Protein AF-E1Z6G2-F1 (afdb_monomer)

Solvent-accessible surface area (backbone atoms only — not comparable to full-atom values): 9910 Å² total; per-residue (Å²): 124,76,61,78,62,66,96,45,37,68,57,39,23,35,75,68,62,43,40,70,58,59,49,48,51,49,52,51,45,52,36,55,58,70,68,50,60,68,86,76,50,43,67,71,39,44,54,48,34,30,70,37,58,65,44,46,66,67,52,47,50,51,49,50,52,54,56,52,73,74,43,100,56,99,63,73,51,71,65,63,49,55,70,70,43,74,91,46,50,54,92,69,90,76,59,53,78,29,26,32,31,40,34,69,73,51,72,73,59,57,74,69,47,51,76,66,40,46,51,44,43,59,53,14,58,41,87,89,29,31,43,40,67,81,46,61,64,66,46,52,53,55,34,38,45,71,63,48,33,49,78,42,78,82,83,56,96,86,64,83,88,82,79,78,80,88,128

InterPro domains:
  IPR028091 FAM91, N-terminal domain [PF14647] (2-167)
  IPR039199 FAM91 [PTHR28441] (2-167)

pLDDT: mean 91.16, std 9.81, range [50.03, 98.62]

Radius of gyration: 17.7 Å; Cα contacts (8 Å, |Δi|>4): 189; chains: 1; bounding box: 50×26×57 Å

Nearest PDB structures (foldseek):
  8jj9-assembly1_A  TM=9.058E-01  e=1.787E-13  Homo sapiens
  8jj9-assembly1_B  TM=9.184E-01  e=3.095E-13  Homo sapiens
  3t1y-assembly1_M  TM=4.697E-01  e=2.940E+00  Thermus thermophilus HB8

Structure (mmCIF, N/CA/C/O backbone):
data_AF-E1Z6G2-F1
#
_entry.id   AF-E1Z6G2-F1
#
loop_
_atom_site.group_PDB
_atom_site.id
_atom_site.type_symbol
_atom_site.label_atom_id
_atom_site.label_alt_id
_atom_site.label_comp_id
_atom_site.label_asym_id
_atom_site.label_entity_id
_atom_site.label_seq_id
_atom_site.pdbx_PDB_ins_code
_atom_site.Cartn_x
_atom_site.Cartn_y
_atom_site.Cartn_z
_atom_site.occupancy
_atom_site.B_iso_or_equiv
_atom_site.auth_seq_id
_atom_site.auth_comp_id
_atom_site.auth_asym_id
_atom_site.auth_atom_id
_atom_site.pdbx_PDB_model_num
ATOM 1 N N . PRO A 1 1 ? -12.110 12.626 7.091 1.00 59.06 1 PRO A N 1
ATOM 2 C CA . PRO A 1 1 ? -10.987 11.839 6.516 1.00 59.06 1 PRO A CA 1
ATOM 3 C C . PRO A 1 1 ? -11.221 11.558 5.026 1.00 59.06 1 PRO A C 1
ATOM 5 O O . PRO A 1 1 ? -12.252 10.997 4.682 1.00 59.06 1 PRO A O 1
ATOM 8 N N . GLN A 1 2 ? -10.326 12.016 4.149 1.00 82.62 2 GLN A N 1
ATOM 9 C CA . GLN A 1 2 ? -10.488 11.876 2.696 1.00 82.62 2 GLN A CA 1
ATOM 10 C C . GLN A 1 2 ? -9.951 10.522 2.199 1.00 82.62 2 GLN A C 1
ATOM 12 O O . GLN A 1 2 ? -9.289 9.792 2.939 1.00 82.62 2 GLN A O 1
ATOM 17 N N . LEU A 1 3 ? -10.297 10.163 0.964 1.00 91.12 3 LEU A N 1
ATOM 18 C CA . LEU A 1 3 ? -9.724 9.023 0.249 1.00 91.12 3 LEU A CA 1
ATOM 19 C C . LEU A 1 3 ? -8.212 9.234 0.060 1.00 91.12 3 LEU A C 1
ATOM 21 O O . LEU A 1 3 ? -7.765 10.377 -0.064 1.00 91.12 3 LEU A O 1
ATOM 25 N N . PHE A 1 4 ? -7.427 8.154 -0.006 1.00 93.38 4 PHE A N 1
ATOM 26 C CA . PHE A 1 4 ? -6.022 8.262 -0.396 1.00 93.38 4 PHE A CA 1
ATOM 27 C C . PHE A 1 4 ? -5.912 8.968 -1.765 1.00 93.38 4 PHE A C 1
ATOM 29 O O . PHE A 1 4 ? -6.621 8.597 -2.705 1.00 93.38 4 PHE A O 1
ATOM 36 N N . PRO A 1 5 ? -5.048 9.987 -1.913 1.00 92.75 5 PRO A N 1
ATOM 37 C CA . PRO A 1 5 ? -4.940 10.756 -3.149 1.00 92.75 5 PRO A CA 1
ATOM 38 C C . PRO A 1 5 ? -4.147 9.975 -4.210 1.00 92.75 5 PRO A C 1
ATOM 40 O O . PRO A 1 5 ? -2.992 10.285 -4.486 1.00 92.75 5 PRO A O 1
ATOM 43 N N . TYR A 1 6 ? -4.770 8.961 -4.819 1.00 90.69 6 TYR A N 1
ATOM 44 C CA . TYR A 1 6 ? -4.126 8.060 -5.788 1.00 90.69 6 TYR A CA 1
ATOM 45 C C . TYR A 1 6 ? -3.463 8.790 -6.963 1.00 90.69 6 TYR A C 1
ATOM 47 O O . TYR A 1 6 ? -2.361 8.430 -7.357 1.00 90.69 6 TYR A O 1
ATOM 55 N N . HIS A 1 7 ? -4.072 9.871 -7.454 1.00 87.94 7 HIS A N 1
ATOM 56 C CA . HIS A 1 7 ? -3.513 10.714 -8.519 1.00 87.94 7 HIS A CA 1
ATOM 57 C C . HIS A 1 7 ? -2.208 11.436 -8.125 1.00 87.94 7 HIS A C 1
ATOM 59 O O . HIS A 1 7 ? -1.460 11.872 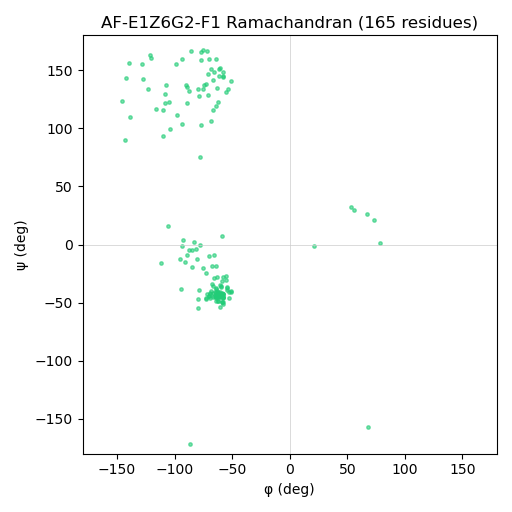-8.992 1.00 87.94 7 HIS A O 1
ATOM 65 N N . LEU A 1 8 ? -1.921 11.558 -6.825 1.00 91.38 8 LEU A N 1
ATOM 66 C CA . LEU A 1 8 ? -0.663 12.084 -6.282 1.00 91.38 8 LEU A CA 1
ATOM 67 C C . LEU A 1 8 ? 0.214 10.964 -5.710 1.00 91.38 8 LEU A C 1
ATOM 69 O O . LEU A 1 8 ? 1.132 11.243 -4.936 1.00 91.38 8 LEU A O 1
ATOM 73 N N . GLY A 1 9 ? -0.071 9.702 -6.053 1.00 90.00 9 GLY A N 1
ATOM 74 C CA . GLY A 1 9 ? 0.577 8.524 -5.485 1.00 90.00 9 GLY A CA 1
ATOM 75 C C . GLY A 1 9 ? 2.098 8.593 -5.564 1.00 90.00 9 GLY A C 1
ATOM 76 O O . GLY A 1 9 ? 2.764 8.317 -4.572 1.00 90.00 9 GLY A O 1
ATOM 77 N N . GLU A 1 10 ? 2.658 9.066 -6.679 1.00 88.19 10 GLU A N 1
ATOM 78 C CA . GLU A 1 10 ? 4.106 9.241 -6.810 1.00 88.19 10 GLU A CA 1
ATOM 79 C C . GLU A 1 10 ? 4.678 10.198 -5.751 1.00 88.19 10 GLU A C 1
ATOM 81 O O . GLU A 1 10 ? 5.626 9.850 -5.045 1.00 88.19 10 GLU A O 1
ATOM 86 N N . PHE A 1 11 ? 4.078 11.378 -5.583 1.00 90.94 11 PHE A N 1
ATOM 87 C CA . PHE A 1 11 ? 4.508 12.354 -4.581 1.00 90.94 11 PHE A CA 1
ATOM 88 C C . PHE A 1 11 ? 4.326 11.806 -3.156 1.00 90.94 11 PHE A C 1
ATOM 90 O O . PHE A 1 11 ? 5.249 11.829 -2.341 1.00 90.94 11 PHE A O 1
ATOM 97 N N . VAL A 1 12 ? 3.152 11.253 -2.857 1.00 93.56 12 VAL A N 1
ATOM 98 C CA . VAL A 1 12 ? 2.765 10.802 -1.513 1.00 93.56 12 VAL A CA 1
ATOM 99 C C . VAL A 1 12 ? 3.572 9.577 -1.075 1.00 93.56 12 VAL A C 1
ATOM 101 O O . VAL A 1 12 ? 4.120 9.543 0.030 1.00 93.56 12 VAL A O 1
ATOM 104 N N . CYS A 1 13 ? 3.715 8.585 -1.949 1.00 92.94 13 CYS A N 1
ATOM 105 C CA . CYS A 1 13 ? 4.428 7.354 -1.638 1.00 92.94 13 CYS A CA 1
ATOM 106 C C . CYS A 1 13 ? 5.949 7.521 -1.711 1.00 92.94 13 CYS A C 1
ATOM 108 O O . CYS A 1 13 ? 6.640 6.971 -0.853 1.00 92.94 13 CYS A O 1
ATOM 110 N N . ARG A 1 14 ? 6.505 8.266 -2.681 1.00 88.75 14 ARG A N 1
ATOM 111 C CA . ARG A 1 14 ? 7.968 8.453 -2.756 1.00 88.75 14 ARG A CA 1
ATOM 112 C C . ARG A 1 14 ? 8.454 9.506 -1.780 1.00 88.75 14 ARG A C 1
ATOM 114 O O . ARG A 1 14 ? 9.331 9.214 -0.972 1.00 88.75 14 ARG A O 1
ATOM 121 N N . GLN A 1 15 ? 7.891 10.711 -1.835 1.00 85.31 15 GLN A N 1
ATOM 122 C CA . GLN A 1 15 ? 8.433 11.848 -1.089 1.00 85.31 15 GLN A CA 1
ATOM 123 C C . GLN A 1 15 ? 8.007 11.812 0.377 1.00 85.31 15 GLN A C 1
ATOM 125 O O . GLN A 1 15 ? 8.851 11.926 1.261 1.00 85.31 15 GLN A O 1
ATOM 130 N N . MET A 1 16 ? 6.721 11.572 0.649 1.00 90.88 16 MET A N 1
ATOM 131 C CA . MET A 1 16 ? 6.214 11.501 2.028 1.00 90.88 16 MET A CA 1
ATOM 132 C C . MET A 1 16 ? 6.328 10.101 2.652 1.00 90.88 16 MET A C 1
ATOM 134 O O . MET A 1 16 ? 6.037 9.931 3.835 1.00 90.88 16 MET A O 1
ATOM 138 N N . ARG A 1 17 ? 6.764 9.091 1.881 1.00 91.44 17 ARG A N 1
ATOM 139 C CA . ARG A 1 17 ? 6.899 7.682 2.311 1.00 91.44 17 ARG A CA 1
ATOM 140 C C . ARG A 1 17 ? 5.618 7.102 2.921 1.00 91.44 17 ARG A C 1
ATOM 142 O O . ARG A 1 17 ? 5.662 6.238 3.808 1.00 91.44 17 ARG A O 1
ATOM 149 N N . LEU A 1 18 ? 4.473 7.571 2.431 1.00 93.81 18 LEU A N 1
ATOM 150 C CA . LEU A 1 18 ? 3.158 7.247 2.960 1.00 93.81 18 LEU A CA 1
ATOM 151 C C . LEU A 1 18 ? 2.403 6.355 1.972 1.00 93.81 18 LEU A C 1
ATOM 153 O O . LEU A 1 18 ? 1.750 6.836 1.056 1.00 93.81 18 LEU A O 1
ATOM 157 N N . THR A 1 19 ? 2.500 5.038 2.153 1.00 95.75 19 THR A N 1
ATOM 158 C CA . THR A 1 19 ? 1.728 4.080 1.348 1.00 95.75 19 THR A CA 1
ATOM 159 C C . THR A 1 19 ? 0.238 4.139 1.711 1.00 95.75 19 THR A C 1
ATOM 161 O O . THR A 1 19 ? -0.087 4.542 2.835 1.00 95.75 19 THR A O 1
ATOM 164 N N . PRO A 1 20 ? -0.678 3.668 0.839 1.00 95.88 20 PRO A N 1
ATOM 165 C CA . PRO A 1 20 ? -2.106 3.591 1.161 1.00 95.88 20 PRO A CA 1
ATOM 166 C C . PRO A 1 20 ? -2.382 2.879 2.492 1.00 95.88 20 PRO A C 1
ATOM 168 O O . PRO A 1 20 ? -3.154 3.367 3.311 1.00 95.88 20 PRO A O 1
ATOM 171 N N . PHE A 1 21 ? -1.669 1.785 2.772 1.00 96.69 21 PHE A N 1
ATOM 172 C CA . PHE A 1 21 ? -1.753 1.088 4.056 1.00 96.69 21 PHE A CA 1
ATOM 173 C C . PHE A 1 21 ? -1.410 1.995 5.248 1.00 96.69 21 PHE A C 1
ATOM 175 O O . PHE A 1 21 ? -2.191 2.098 6.191 1.00 96.69 21 PHE A O 1
ATOM 182 N N . LYS A 1 22 ? -0.267 2.696 5.204 1.00 95.38 22 LYS A N 1
ATOM 183 C CA . LYS A 1 22 ? 0.149 3.603 6.289 1.00 95.38 22 LYS A CA 1
ATOM 184 C C . LYS A 1 22 ? -0.820 4.779 6.447 1.00 95.38 22 LYS A C 1
ATOM 186 O O . LYS A 1 22 ? -1.098 5.187 7.573 1.00 95.38 22 LYS A O 1
ATOM 191 N N . TYR A 1 23 ? -1.339 5.300 5.335 1.00 95.88 23 TYR A N 1
ATOM 192 C CA . TYR A 1 23 ? -2.344 6.361 5.323 1.00 95.88 23 TYR A CA 1
ATOM 193 C C . TYR A 1 23 ? -3.623 5.922 6.044 1.00 95.88 23 TYR A C 1
ATOM 195 O O . TYR A 1 23 ? -4.038 6.554 7.016 1.00 95.88 23 TYR A O 1
ATOM 203 N N . TYR A 1 24 ? -4.203 4.791 5.647 1.00 96.75 24 TYR A N 1
ATOM 204 C CA . TYR A 1 24 ? -5.433 4.287 6.254 1.00 96.75 24 TYR A CA 1
ATOM 205 C C . TYR A 1 24 ? -5.245 3.838 7.705 1.00 96.75 24 TYR A C 1
ATOM 207 O O . TYR A 1 24 ? -6.111 4.105 8.538 1.00 96.75 24 TYR A O 1
ATOM 215 N N . ALA A 1 25 ? -4.081 3.282 8.050 1.00 95.75 25 ALA A N 1
ATOM 216 C CA . ALA A 1 25 ? -3.738 3.003 9.438 1.00 95.75 25 ALA A CA 1
ATOM 217 C C . ALA A 1 25 ? -3.746 4.280 10.292 1.00 95.75 25 ALA A C 1
ATOM 219 O O . ALA A 1 25 ? -4.276 4.262 11.400 1.00 95.75 25 ALA A O 1
ATOM 220 N N . SER A 1 26 ? -3.215 5.403 9.787 1.00 94.06 26 SER A N 1
ATOM 221 C CA . SER A 1 26 ? -3.274 6.675 10.524 1.00 94.06 26 SER A CA 1
ATOM 222 C C . SER A 1 26 ? -4.702 7.192 10.708 1.00 94.06 26 SER A C 1
ATOM 224 O O . SER A 1 26 ? -5.045 7.581 11.821 1.00 94.06 26 SER A O 1
ATOM 226 N N . ILE A 1 27 ? -5.556 7.093 9.680 1.00 94.62 27 ILE A N 1
ATOM 227 C CA . ILE A 1 27 ? -6.976 7.466 9.781 1.00 94.62 27 ILE A CA 1
ATOM 228 C C . ILE A 1 27 ? -7.675 6.660 10.875 1.00 94.62 27 ILE A C 1
ATOM 230 O O . ILE A 1 27 ? -8.389 7.236 11.693 1.00 94.62 27 ILE A O 1
ATOM 234 N N . LEU A 1 28 ? -7.460 5.342 10.911 1.00 94.81 28 LEU A N 1
ATOM 235 C CA . LEU A 1 28 ? -8.051 4.486 11.936 1.00 94.81 28 LEU A CA 1
ATOM 236 C C . LEU A 1 28 ? -7.540 4.835 13.333 1.00 94.81 28 LEU A C 1
ATOM 238 O O . LEU A 1 28 ? -8.340 4.957 14.254 1.00 94.81 28 LEU A O 1
ATOM 242 N N . VAL A 1 29 ? -6.229 5.033 13.495 1.00 93.00 29 VAL A N 1
ATOM 243 C CA . VAL A 1 29 ? -5.648 5.429 14.786 1.00 93.00 29 VAL A CA 1
ATOM 244 C C . VAL A 1 29 ? -6.259 6.734 15.287 1.00 93.00 29 VAL A C 1
ATOM 246 O O . VAL A 1 29 ? -6.601 6.822 16.466 1.00 93.00 29 VAL A O 1
ATOM 249 N N . ASP A 1 30 ? -6.395 7.738 14.425 1.00 92.00 30 ASP A N 1
ATOM 250 C CA . ASP A 1 30 ? -6.928 9.041 14.819 1.00 92.00 30 ASP A CA 1
ATOM 251 C C . ASP A 1 30 ? -8.430 8.964 15.129 1.00 92.00 30 ASP A C 1
ATOM 253 O O . ASP A 1 30 ? -8.842 9.410 16.200 1.00 92.00 30 ASP A O 1
ATOM 257 N N . ALA A 1 31 ? -9.223 8.281 14.294 1.00 92.50 31 ALA A N 1
ATOM 258 C CA . ALA A 1 31 ? -10.649 8.054 14.546 1.00 92.50 31 ALA A CA 1
ATOM 259 C C . ALA A 1 31 ? -10.897 7.314 15.870 1.00 92.50 31 ALA A C 1
ATOM 261 O O . ALA A 1 31 ? -11.732 7.732 16.671 1.00 92.50 31 ALA A O 1
ATOM 262 N N . MET A 1 32 ? -10.129 6.254 16.141 1.00 90.88 32 MET A N 1
ATOM 263 C CA . MET A 1 32 ? -10.235 5.503 17.390 1.00 90.88 32 MET A CA 1
ATOM 264 C C . MET A 1 32 ? -9.866 6.379 18.585 1.00 90.88 32 MET A C 1
ATOM 266 O O . MET A 1 32 ? -10.591 6.410 19.573 1.00 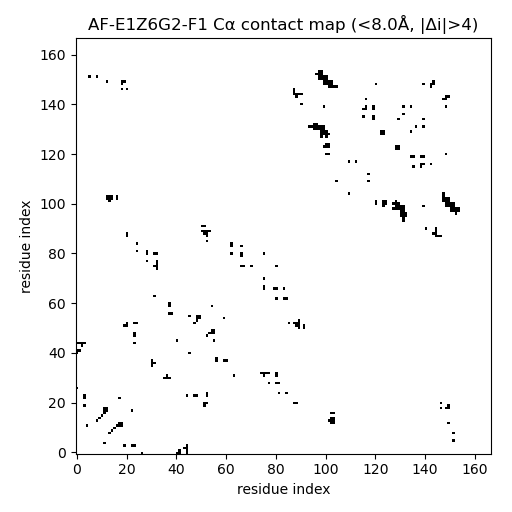90.88 32 MET A O 1
ATOM 270 N N . ARG A 1 33 ? -8.770 7.145 18.505 1.00 87.31 33 ARG A N 1
ATOM 271 C CA . ARG A 1 33 ? -8.335 8.041 19.591 1.00 87.31 33 ARG A CA 1
ATOM 272 C C . ARG A 1 33 ? -9.362 9.113 19.941 1.00 87.31 33 ARG A C 1
ATOM 274 O O . ARG A 1 33 ? -9.449 9.478 21.112 1.00 87.31 33 ARG A O 1
ATOM 281 N N . GLU A 1 34 ? -10.090 9.603 18.947 1.00 89.19 34 GLU A N 1
ATOM 282 C CA . GLU A 1 34 ? -11.167 10.588 19.097 1.00 89.19 34 GLU A CA 1
ATOM 283 C C . GLU A 1 34 ? -12.512 9.946 19.487 1.00 89.19 34 GLU A C 1
ATOM 285 O O . GLU A 1 34 ? -13.504 10.646 19.656 1.00 89.19 34 GLU A O 1
ATOM 290 N N . ASP A 1 35 ? -12.540 8.622 19.679 1.00 89.12 35 ASP A N 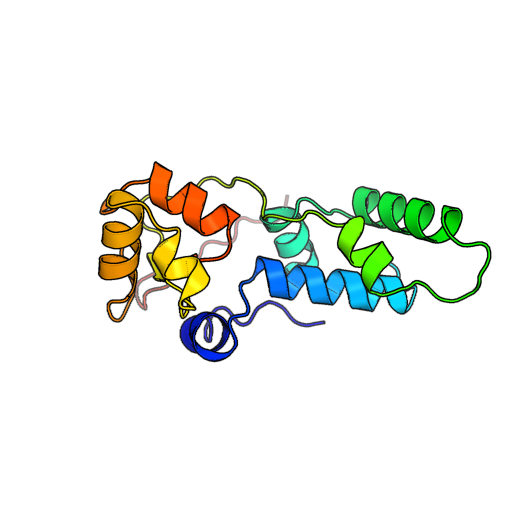1
ATOM 291 C CA . ASP A 1 35 ? -13.735 7.817 19.954 1.00 89.12 35 ASP A CA 1
ATOM 292 C C . ASP A 1 35 ? -14.835 7.969 18.892 1.00 89.12 35 ASP A C 1
ATOM 294 O O . ASP A 1 35 ? -16.029 7.835 19.167 1.00 89.12 35 ASP A O 1
ATOM 298 N N . HIS A 1 36 ? -14.432 8.239 17.648 1.00 93.31 36 HIS A N 1
ATOM 299 C CA . HIS A 1 36 ? -15.356 8.348 16.535 1.00 93.31 36 HIS A CA 1
ATOM 300 C C . HIS A 1 36 ? -15.899 6.966 16.138 1.00 93.31 36 HIS A C 1
ATOM 302 O O . HIS A 1 36 ? -15.145 5.983 16.075 1.00 93.31 36 HIS A O 1
ATOM 308 N N . PRO A 1 37 ? -17.207 6.858 15.842 1.00 93.94 37 PRO A N 1
ATOM 309 C CA . PRO A 1 37 ? -17.783 5.619 15.343 1.00 93.94 37 PRO A CA 1
ATOM 310 C C . PRO A 1 37 ? -17.268 5.326 13.931 1.00 93.94 37 PRO A C 1
ATOM 312 O O . PRO A 1 37 ? -17.006 6.247 13.156 1.00 93.94 37 PRO A O 1
ATOM 315 N N . TYR A 1 38 ? -17.193 4.043 13.566 1.00 94.94 38 TYR A N 1
ATOM 316 C CA . TYR A 1 38 ? -16.803 3.626 12.212 1.00 94.94 38 TYR A CA 1
ATOM 317 C C . TYR A 1 38 ? -17.670 4.284 11.128 1.00 94.94 38 TYR A C 1
ATOM 319 O O . TYR A 1 38 ? -17.154 4.698 10.098 1.00 94.94 38 TYR A O 1
ATOM 327 N N . ASP A 1 39 ? -18.964 4.470 11.403 1.00 94.62 39 ASP A N 1
ATOM 328 C CA . ASP A 1 39 ? -19.938 5.057 10.471 1.00 94.62 39 ASP A CA 1
ATOM 329 C C . ASP A 1 39 ? -19.656 6.543 10.143 1.00 94.62 39 ASP A C 1
ATOM 331 O O . ASP A 1 39 ? -20.266 7.106 9.240 1.00 94.62 39 ASP A O 1
ATOM 335 N N . SER A 1 40 ? -18.718 7.191 10.848 1.00 94.38 40 SER A N 1
ATOM 336 C CA . SER A 1 40 ? -18.227 8.536 10.501 1.00 94.38 40 SER A CA 1
ATOM 337 C C . SER A 1 40 ? -17.181 8.539 9.373 1.00 94.38 40 SER A C 1
ATOM 339 O O . SER A 1 40 ? -16.846 9.599 8.834 1.00 94.38 40 SER A O 1
ATOM 341 N N . ILE A 1 41 ? -16.638 7.371 9.014 1.00 94.62 41 ILE A N 1
ATOM 342 C CA . ILE A 1 41 ? -15.653 7.217 7.942 1.00 94.62 41 ILE A CA 1
ATOM 343 C C . ILE A 1 41 ? -16.390 7.238 6.592 1.00 94.62 41 ILE A C 1
ATOM 345 O O . ILE A 1 41 ? -17.311 6.448 6.398 1.00 94.62 41 ILE A O 1
ATOM 349 N N . PRO A 1 42 ? -15.989 8.085 5.623 1.00 95.06 42 PRO A N 1
ATOM 350 C CA . PRO A 1 42 ? -16.633 8.114 4.311 1.00 95.06 42 PRO A CA 1
ATOM 351 C C . PRO A 1 42 ? -16.580 6.763 3.590 1.00 95.06 42 PRO A C 1
ATOM 353 O O . PRO A 1 42 ? -15.561 6.077 3.637 1.00 95.06 42 PRO A O 1
ATOM 356 N N . ASN A 1 43 ? -17.638 6.421 2.850 1.00 93.19 43 ASN A N 1
ATOM 357 C CA . ASN A 1 43 ? -17.813 5.096 2.239 1.00 93.19 43 ASN A CA 1
ATOM 358 C C . ASN A 1 43 ? -16.618 4.630 1.395 1.00 93.19 43 ASN A C 1
ATOM 360 O O . ASN A 1 43 ? -16.170 3.499 1.552 1.00 93.19 43 ASN A O 1
ATOM 364 N N . PHE A 1 44 ? -16.062 5.488 0.533 1.00 93.00 44 PHE A N 1
ATOM 365 C CA . PHE A 1 44 ? -14.903 5.113 -0.289 1.00 93.00 44 PHE A CA 1
ATOM 366 C C . PHE A 1 44 ? -13.637 4.878 0.548 1.00 93.00 44 PHE A C 1
ATOM 368 O O . PHE A 1 44 ? -12.870 3.962 0.267 1.00 93.00 44 PHE A O 1
ATOM 375 N N . THR A 1 45 ? -13.446 5.657 1.615 1.00 95.56 45 THR A N 1
ATOM 376 C CA . THR A 1 45 ? -12.365 5.448 2.588 1.00 95.56 45 THR A CA 1
ATOM 377 C C . THR A 1 45 ? -12.565 4.127 3.336 1.00 95.56 45 THR A C 1
ATOM 379 O O . THR A 1 45 ? -11.616 3.363 3.483 1.00 95.56 45 THR A O 1
ATOM 382 N N . ALA A 1 46 ? -13.791 3.827 3.775 1.00 96.31 46 ALA A N 1
ATOM 383 C CA . ALA A 1 46 ? -14.127 2.574 4.449 1.00 96.31 46 ALA A CA 1
ATOM 384 C C . ALA A 1 46 ? -13.914 1.356 3.533 1.00 96.31 46 ALA A C 1
ATOM 386 O O . ALA A 1 46 ? -13.299 0.377 3.951 1.00 96.31 46 ALA A O 1
ATOM 387 N N . ALA A 1 47 ? -14.338 1.441 2.269 1.00 95.25 47 ALA A N 1
ATOM 388 C CA . ALA A 1 47 ? -14.126 0.396 1.270 1.00 95.25 47 ALA A CA 1
ATOM 389 C C . ALA A 1 47 ? -12.633 0.091 1.069 1.00 95.25 47 ALA A C 1
ATOM 391 O O . ALA A 1 47 ? -12.228 -1.073 1.043 1.00 95.25 47 ALA A O 1
ATOM 392 N N . ASP A 1 48 ? -11.794 1.126 0.999 1.00 95.44 48 ASP A N 1
ATOM 393 C CA . ASP A 1 48 ? -10.348 0.957 0.894 1.00 95.44 48 ASP A CA 1
ATOM 394 C C . ASP A 1 48 ? -9.714 0.391 2.167 1.00 95.44 48 ASP A C 1
ATOM 396 O O . ASP A 1 48 ? -8.848 -0.479 2.077 1.00 95.44 48 ASP A O 1
ATOM 400 N N . ILE A 1 49 ? -10.157 0.830 3.349 1.00 97.06 49 ILE A N 1
ATOM 401 C CA . ILE A 1 49 ? -9.713 0.261 4.627 1.00 97.06 49 ILE A CA 1
ATOM 402 C C . ILE A 1 49 ? -10.019 -1.241 4.672 1.00 97.06 49 ILE A C 1
ATOM 404 O O . ILE A 1 49 ? -9.149 -2.029 5.042 1.00 97.06 49 ILE A O 1
ATOM 408 N N . VAL A 1 50 ? -11.216 -1.664 4.259 1.00 96.94 50 VAL A N 1
ATOM 409 C CA . VAL A 1 50 ? -11.573 -3.089 4.188 1.00 96.94 50 VAL A CA 1
ATOM 410 C C . VAL A 1 50 ? -10.670 -3.817 3.195 1.00 96.94 50 VAL A C 1
ATOM 412 O O . VAL A 1 50 ? -10.080 -4.836 3.540 1.00 96.94 50 VAL A O 1
ATOM 415 N N . ARG A 1 51 ? -10.494 -3.277 1.986 1.00 95.12 51 ARG A N 1
ATOM 416 C CA . ARG A 1 51 ? -9.687 -3.904 0.928 1.00 95.12 51 ARG A CA 1
ATOM 417 C C . ARG A 1 51 ? -8.207 -4.043 1.295 1.00 95.12 51 ARG A C 1
ATOM 419 O O . ARG A 1 51 ? -7.586 -5.046 0.956 1.00 95.12 51 ARG A O 1
ATOM 426 N N . ILE A 1 52 ? -7.633 -3.033 1.946 1.00 95.56 52 ILE A N 1
ATOM 427 C CA . ILE A 1 52 ? -6.190 -2.939 2.209 1.00 95.56 52 ILE A CA 1
ATOM 428 C C . ILE A 1 52 ? -5.829 -3.492 3.587 1.00 95.56 52 ILE A C 1
ATOM 430 O O . ILE A 1 52 ? -4.774 -4.103 3.737 1.00 95.56 52 ILE A O 1
ATOM 434 N N . MET A 1 53 ? -6.664 -3.264 4.599 1.00 96.31 53 MET A N 1
ATOM 435 C CA . MET A 1 53 ? -6.374 -3.623 5.991 1.00 96.31 53 MET A CA 1
ATOM 436 C C . MET A 1 53 ? -7.264 -4.745 6.526 1.00 96.31 53 MET A C 1
ATOM 438 O O . MET A 1 53 ? -6.940 -5.316 7.561 1.00 96.31 53 MET A O 1
ATOM 442 N N . GLY A 1 54 ? -8.381 -5.061 5.866 1.00 96.62 54 GLY A N 1
ATOM 443 C CA . GLY A 1 54 ? -9.335 -6.056 6.360 1.00 96.62 54 GLY A 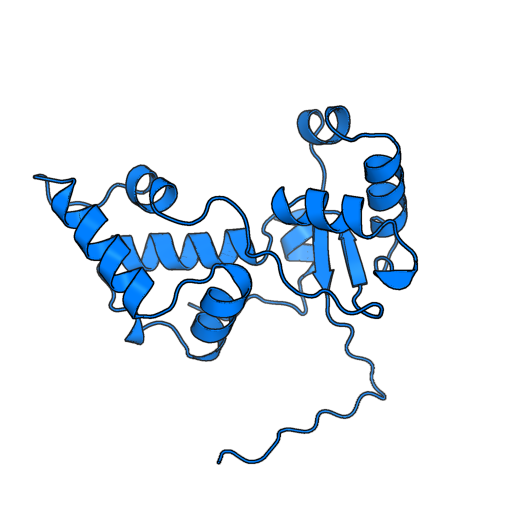CA 1
ATOM 444 C C . GLY A 1 54 ? -10.159 -5.582 7.550 1.00 96.62 54 GLY A C 1
ATOM 445 O O . GLY A 1 54 ? -10.659 -6.411 8.300 1.00 96.62 54 GLY A O 1
ATOM 446 N N . ILE A 1 55 ? -10.281 -4.265 7.754 1.00 97.44 55 ILE A N 1
ATOM 447 C CA . ILE A 1 55 ? -11.020 -3.700 8.889 1.00 97.44 55 ILE A CA 1
ATOM 448 C C . ILE A 1 55 ? -12.368 -3.164 8.415 1.00 97.44 55 ILE A C 1
ATOM 450 O O . ILE A 1 55 ? -12.479 -2.049 7.898 1.00 97.44 55 ILE A O 1
ATOM 454 N N . GLY A 1 56 ? -13.410 -3.959 8.627 1.00 97.06 56 GLY A N 1
ATOM 455 C CA . GLY A 1 56 ? -14.789 -3.513 8.533 1.00 97.06 56 GLY A CA 1
ATOM 456 C C . GLY A 1 56 ? -15.288 -2.914 9.846 1.00 97.06 56 GLY A C 1
ATOM 457 O O . GLY A 1 56 ? -14.550 -2.711 10.816 1.00 97.06 56 GLY A O 1
ATOM 458 N N . ARG A 1 57 ? -16.594 -2.641 9.880 1.00 97.56 57 ARG A N 1
ATOM 459 C CA . ARG A 1 57 ? -17.281 -2.079 11.048 1.00 97.56 57 ARG A CA 1
ATOM 460 C C . ARG A 1 57 ? -17.124 -2.956 12.292 1.00 97.56 57 ARG A C 1
ATOM 462 O O . ARG A 1 57 ? -16.883 -2.441 13.382 1.00 97.56 57 ARG A O 1
ATOM 469 N N . ASN A 1 58 ? -17.256 -4.271 12.135 1.00 97.38 58 ASN A N 1
ATOM 470 C CA . ASN A 1 58 ? -17.212 -5.213 13.254 1.00 97.38 58 ASN A CA 1
ATOM 471 C C . ASN A 1 58 ? -15.794 -5.347 13.815 1.00 97.38 58 ASN A C 1
ATOM 473 O O . ASN A 1 58 ? -15.614 -5.302 15.031 1.00 97.38 58 ASN A O 1
ATOM 477 N N . GLU A 1 59 ? -14.789 -5.431 12.944 1.00 97.19 59 GLU A N 1
ATOM 478 C CA . GLU A 1 59 ? -13.377 -5.482 13.326 1.00 97.19 59 GLU A CA 1
ATOM 479 C C . GLU A 1 59 ? -12.969 -4.194 14.045 1.00 97.19 59 GLU A C 1
ATOM 481 O O . GLU A 1 59 ? -12.328 -4.246 15.094 1.00 97.19 59 GLU A O 1
ATOM 486 N N . TYR A 1 60 ? -13.410 -3.035 13.543 1.00 96.50 60 TYR A N 1
ATOM 487 C CA . TYR A 1 60 ? -13.190 -1.748 14.200 1.00 96.50 60 TYR A CA 1
ATOM 488 C C . TYR A 1 60 ? -13.768 -1.721 15.618 1.00 96.50 60 TYR A C 1
ATOM 490 O O . TYR A 1 60 ? -13.071 -1.352 16.564 1.00 96.50 60 TYR A O 1
ATOM 498 N N . ILE A 1 61 ? -15.031 -2.134 15.785 1.00 95.44 61 ILE A N 1
ATOM 499 C CA . ILE A 1 61 ? -15.694 -2.181 17.096 1.00 95.44 61 ILE A CA 1
ATOM 500 C C . ILE A 1 61 ? -14.953 -3.136 18.037 1.00 95.44 61 ILE A C 1
ATOM 502 O O . ILE A 1 61 ? -14.710 -2.781 19.191 1.00 95.44 61 ILE A O 1
ATOM 506 N N . ALA A 1 62 ? -14.553 -4.315 17.558 1.00 94.62 62 ALA A N 1
ATOM 507 C CA . ALA A 1 62 ? -13.808 -5.285 18.354 1.00 94.62 62 ALA A CA 1
ATOM 508 C C . ALA A 1 62 ? -12.466 -4.713 18.844 1.00 94.62 62 ALA A C 1
ATOM 510 O O . ALA A 1 62 ? -12.154 -4.811 20.034 1.00 94.62 62 ALA A O 1
ATOM 511 N N . ILE A 1 63 ? -11.714 -4.046 17.962 1.00 93.38 63 ILE A N 1
ATOM 512 C CA . ILE A 1 63 ? -10.454 -3.373 18.308 1.00 93.38 63 ILE A CA 1
ATOM 513 C C . ILE A 1 63 ? -10.702 -2.254 19.322 1.00 93.38 63 ILE A C 1
ATOM 515 O O . ILE A 1 63 ? -9.977 -2.158 20.310 1.00 93.38 63 ILE A O 1
ATOM 519 N N . MET A 1 64 ? -11.746 -1.444 19.137 1.00 90.75 64 MET A N 1
ATOM 520 C CA . MET A 1 64 ? -12.113 -0.372 20.066 1.00 90.75 64 MET A CA 1
ATOM 521 C C . MET A 1 64 ? -12.461 -0.898 21.459 1.00 90.75 64 MET A C 1
ATOM 523 O O . MET A 1 64 ? -11.979 -0.369 22.462 1.00 90.75 64 MET A O 1
ATOM 527 N N . VAL A 1 65 ? -13.254 -1.968 21.541 1.00 90.50 65 VAL A N 1
ATOM 528 C CA . VAL A 1 65 ? -13.585 -2.631 22.811 1.00 90.50 65 VAL A CA 1
ATOM 529 C C . VAL A 1 65 ? -12.324 -3.189 23.467 1.00 90.50 65 VAL A C 1
ATOM 531 O O . VAL A 1 65 ? -12.112 -2.976 24.660 1.00 90.50 65 VAL A O 1
ATOM 534 N N . GLN A 1 66 ? -11.452 -3.845 22.698 1.00 88.69 66 GLN A N 1
ATOM 535 C CA . GLN A 1 66 ? -10.183 -4.371 23.198 1.00 88.69 66 GLN A CA 1
ATOM 536 C C . GLN A 1 66 ? -9.231 -3.256 23.664 1.00 88.69 66 GLN A C 1
ATOM 538 O O . GLN A 1 66 ? -8.537 -3.407 24.670 1.00 88.69 66 GLN A O 1
ATOM 543 N N . ALA A 1 67 ? -9.188 -2.126 22.961 1.00 84.31 67 ALA A N 1
ATOM 544 C CA . ALA A 1 67 ? -8.368 -0.979 23.327 1.00 84.31 67 ALA A CA 1
ATOM 545 C C . ALA A 1 67 ? -8.855 -0.331 24.630 1.00 84.31 67 ALA A C 1
ATOM 547 O O . ALA A 1 67 ? -8.041 0.014 25.491 1.00 84.31 67 ALA A O 1
ATOM 548 N N . LYS A 1 68 ? -10.181 -0.210 24.793 1.00 81.88 68 LYS A N 1
ATOM 549 C CA . LYS A 1 68 ? -10.830 0.319 26.001 1.00 81.88 68 LYS A CA 1
ATOM 550 C C . LYS A 1 68 ? -10.681 -0.629 27.194 1.00 81.88 68 LYS A C 1
ATOM 552 O O . LYS A 1 68 ? -10.361 -0.170 28.287 1.00 81.88 68 LYS A O 1
ATOM 557 N N . SER A 1 69 ? -10.830 -1.942 26.998 1.00 77.88 69 SER A N 1
ATOM 558 C CA . SER A 1 69 ? -10.687 -2.929 28.080 1.00 77.88 69 SER A CA 1
ATOM 559 C C . SER A 1 69 ? -9.260 -3.005 28.629 1.00 77.88 69 SER A C 1
ATOM 561 O O . SER A 1 69 ? -9.064 -3.258 29.815 1.00 77.88 69 SER A O 1
ATOM 563 N N . LYS A 1 70 ? -8.256 -2.706 27.794 1.00 72.00 70 LYS A N 1
ATOM 564 C CA . LYS A 1 70 ? -6.841 -2.650 28.184 1.00 72.00 70 LYS A CA 1
ATOM 565 C C . LYS A 1 70 ? -6.439 -1.367 28.930 1.00 72.00 70 LYS A C 1
ATOM 567 O O . LYS A 1 70 ? -5.270 -1.256 29.306 1.00 72.00 70 LYS A O 1
ATOM 572 N N . LYS A 1 71 ? -7.341 -0.399 29.182 1.00 60.53 71 LYS A N 1
ATOM 573 C CA . LYS A 1 71 ? -7.009 0.812 29.959 1.00 60.53 71 LYS A CA 1
ATOM 574 C C . LYS A 1 71 ? -8.074 1.272 30.958 1.00 60.53 71 LYS A C 1
ATOM 576 O O . LYS A 1 71 ? -9.022 1.969 30.621 1.00 60.53 71 LYS A O 1
ATOM 581 N N . LEU A 1 72 ? -7.709 1.094 32.228 1.00 51.16 72 LEU A N 1
ATOM 582 C CA . LEU A 1 72 ? -8.172 1.785 33.442 1.00 51.16 72 LEU A CA 1
ATOM 583 C C . LEU A 1 72 ? -7.942 3.321 33.432 1.00 51.16 72 LEU A C 1
ATOM 585 O O . LEU A 1 72 ? -8.119 3.974 34.451 1.00 51.16 72 LEU A O 1
ATOM 589 N N . MET A 1 73 ? -7.509 3.937 32.326 1.00 50.03 73 MET A N 1
ATOM 590 C CA . MET A 1 73 ? -7.124 5.353 32.303 1.00 50.03 73 MET A CA 1
ATOM 591 C C . MET A 1 73 ? -7.540 6.031 30.989 1.00 50.03 73 MET A C 1
ATOM 593 O O . MET A 1 73 ? -6.784 5.984 30.023 1.00 50.03 73 MET A O 1
ATOM 597 N N . TRP A 1 74 ? -8.756 6.592 30.980 1.00 55.00 74 TRP A N 1
ATOM 598 C CA . TRP A 1 74 ? -9.349 7.768 30.291 1.00 55.00 74 TRP A CA 1
ATOM 599 C C . TRP A 1 74 ? -8.762 8.409 29.001 1.00 55.00 74 TRP A C 1
ATOM 601 O O . TRP A 1 74 ? -9.393 9.322 28.474 1.00 55.00 74 TRP A O 1
ATOM 611 N N . ARG A 1 75 ? -7.638 7.963 28.418 1.00 59.31 75 ARG A N 1
ATOM 612 C CA . ARG A 1 75 ? -7.167 8.339 27.067 1.00 59.31 75 ARG A CA 1
ATOM 613 C C . ARG A 1 75 ? -6.459 7.172 26.364 1.00 59.31 75 ARG A C 1
ATOM 615 O O . ARG A 1 75 ? -5.457 6.629 26.847 1.00 59.31 75 ARG A O 1
ATOM 622 N N . MET A 1 76 ? -6.952 6.816 25.178 1.00 64.50 76 MET A N 1
ATOM 623 C CA . MET A 1 76 ? -6.344 5.810 24.302 1.00 64.50 76 MET A CA 1
ATOM 624 C C . MET A 1 76 ? -4.941 6.267 23.876 1.00 64.50 76 MET A C 1
ATOM 626 O O . MET A 1 76 ? -4.764 7.359 23.333 1.00 64.50 76 MET A O 1
ATOM 630 N N . ASN A 1 77 ? -3.915 5.455 24.154 1.00 67.94 77 ASN A N 1
ATOM 631 C CA . ASN A 1 77 ? -2.547 5.763 23.721 1.00 67.94 77 ASN A CA 1
ATOM 632 C C . ASN A 1 77 ? -2.390 5.387 22.241 1.00 67.94 77 ASN A C 1
ATOM 634 O O . ASN A 1 77 ? -2.756 4.278 21.858 1.00 67.94 77 ASN A O 1
ATOM 638 N N . LYS A 1 78 ? -1.796 6.287 21.444 1.00 67.62 78 LYS A N 1
ATOM 639 C CA . LYS A 1 78 ? -1.484 6.082 20.023 1.00 67.62 78 LYS A CA 1
ATOM 640 C C . LYS A 1 78 ? -0.720 4.777 19.768 1.00 67.62 78 LYS A C 1
ATOM 642 O O . LYS A 1 78 ? -1.023 4.094 18.798 1.00 67.62 78 LYS A O 1
ATOM 647 N N . GLY A 1 79 ? 0.229 4.425 20.643 1.00 72.56 79 GLY A N 1
ATOM 648 C CA . GLY A 1 79 ? 0.985 3.171 20.533 1.00 72.56 79 GLY A CA 1
ATOM 649 C C . GLY A 1 79 ? 0.085 1.942 20.655 1.00 72.56 79 GLY A C 1
ATOM 650 O O . GLY A 1 79 ? 0.073 1.103 19.770 1.00 72.56 79 GLY A O 1
ATOM 651 N N . LEU A 1 80 ? -0.776 1.914 21.677 1.00 78.00 80 LEU A N 1
ATOM 652 C CA . LEU A 1 80 ? -1.654 0.773 21.944 1.00 78.00 80 LEU A CA 1
ATOM 653 C C . LEU A 1 80 ? -2.629 0.502 20.794 1.00 78.00 80 LEU A C 1
ATOM 655 O O . LEU A 1 80 ? -2.836 -0.649 20.437 1.00 78.00 80 LEU A O 1
ATOM 659 N N . VAL A 1 81 ? -3.217 1.548 20.207 1.00 81.06 81 VAL A N 1
ATOM 660 C CA . VAL A 1 81 ? -4.123 1.383 19.058 1.00 81.06 81 VAL A CA 1
ATOM 661 C C . VAL A 1 81 ? -3.362 0.871 17.844 1.00 81.06 81 VAL A C 1
ATOM 663 O O . VAL A 1 81 ? -3.809 -0.063 17.187 1.00 81.06 81 VAL A O 1
ATOM 666 N N . LYS A 1 82 ? -2.187 1.447 17.571 1.00 86.12 82 LYS A N 1
ATOM 667 C CA . LYS A 1 82 ? -1.343 1.021 16.456 1.00 86.12 82 LYS A CA 1
ATOM 668 C C . LYS A 1 82 ? -0.940 -0.452 16.575 1.00 86.12 82 LYS A C 1
ATOM 670 O O . LYS A 1 82 ? -0.905 -1.126 15.555 1.00 86.12 82 LYS A O 1
ATOM 675 N N . ASP A 1 83 ? -0.691 -0.942 17.786 1.00 89.19 83 ASP A N 1
ATOM 676 C CA . ASP A 1 83 ? -0.319 -2.340 18.038 1.00 89.19 83 ASP A CA 1
ATOM 677 C C . ASP A 1 83 ? -1.496 -3.318 17.866 1.00 89.19 83 ASP A C 1
ATOM 679 O O . ASP A 1 83 ? -1.283 -4.501 17.612 1.00 89.19 83 ASP A O 1
ATOM 683 N N . LEU A 1 84 ? -2.740 -2.843 18.010 1.00 91.38 84 LEU A N 1
ATOM 684 C CA . LEU A 1 84 ? -3.951 -3.643 17.785 1.00 91.38 84 LEU A CA 1
ATOM 685 C C . LEU A 1 84 ? -4.381 -3.685 16.313 1.00 91.38 84 LEU A C 1
ATOM 687 O O . LEU A 1 84 ? -5.154 -4.560 15.928 1.00 91.38 84 LEU A O 1
ATOM 691 N N . LEU A 1 85 ? -3.909 -2.741 15.498 1.00 94.56 85 LEU A N 1
ATOM 692 C CA . LEU A 1 85 ? -4.142 -2.748 14.059 1.00 94.56 85 LEU A CA 1
ATOM 693 C C . LEU A 1 85 ? -3.229 -3.776 13.358 1.00 94.56 85 LEU A C 1
ATOM 695 O O . LEU A 1 85 ? -2.169 -4.134 13.882 1.00 94.56 85 LEU A O 1
ATOM 699 N N . PRO A 1 86 ? -3.592 -4.228 12.145 1.00 95.44 86 PRO A N 1
ATOM 700 C CA . PRO A 1 86 ? -2.695 -4.969 11.269 1.00 95.44 86 PRO A CA 1
ATOM 701 C C . PRO A 1 86 ? -1.364 -4.236 11.090 1.00 95.44 86 PRO A C 1
ATOM 703 O O . PRO A 1 86 ? -1.335 -3.011 10.969 1.00 95.44 86 PRO A O 1
ATOM 706 N N . GLN A 1 87 ? -0.263 -4.989 11.057 1.00 94.69 87 GLN A N 1
ATOM 707 C CA . GLN A 1 87 ? 1.089 -4.440 10.875 1.00 94.69 87 GLN A CA 1
ATOM 708 C C . GLN A 1 87 ? 1.556 -4.466 9.413 1.00 94.69 87 GLN A C 1
ATOM 710 O O . GLN A 1 87 ? 2.536 -3.808 9.066 1.00 94.69 87 GLN A O 1
ATOM 715 N N . SER A 1 88 ? 0.835 -5.183 8.553 1.00 95.75 88 SER A N 1
ATOM 716 C CA . SER A 1 88 ? 1.055 -5.242 7.111 1.00 95.75 88 SER A CA 1
ATOM 717 C C . SER A 1 88 ? -0.291 -5.240 6.370 1.00 95.75 88 SER A C 1
ATOM 719 O O . SER A 1 88 ? -1.319 -5.579 6.970 1.00 95.75 88 SER A O 1
ATOM 721 N N . PRO A 1 89 ? -0.325 -4.815 5.093 1.00 96.81 89 PRO A N 1
ATOM 722 C CA . PRO A 1 89 ? -1.543 -4.867 4.291 1.00 96.81 89 PRO A CA 1
ATOM 723 C C . PRO A 1 89 ? -2.006 -6.310 4.058 1.00 96.81 89 PRO A C 1
ATOM 725 O O . PRO A 1 89 ? -1.215 -7.252 4.107 1.00 96.81 89 PRO A O 1
ATOM 728 N N . LEU A 1 90 ? -3.284 -6.489 3.726 1.00 95.75 90 LEU A N 1
ATOM 729 C CA . LEU A 1 90 ? -3.805 -7.770 3.261 1.00 95.75 90 LEU A CA 1
ATOM 730 C C . LEU A 1 90 ? -3.057 -8.251 2.013 1.00 95.75 90 LEU A C 1
ATOM 732 O O . LEU A 1 90 ? -2.610 -7.467 1.172 1.00 95.75 90 LEU A O 1
ATOM 736 N N . ASN A 1 91 ? -2.950 -9.570 1.869 1.00 93.38 91 ASN A N 1
ATOM 737 C CA . ASN A 1 91 ? -2.481 -10.159 0.625 1.00 93.38 91 ASN A CA 1
ATOM 738 C C . ASN A 1 91 ? -3.618 -10.121 -0.399 1.00 93.38 91 ASN A C 1
ATOM 740 O O . ASN A 1 91 ? -4.552 -10.919 -0.334 1.00 93.38 91 ASN A O 1
ATOM 744 N N . ILE A 1 92 ? -3.539 -9.172 -1.324 1.00 92.75 92 ILE A N 1
ATOM 745 C CA . ILE A 1 92 ? -4.533 -8.990 -2.379 1.00 92.75 92 ILE A CA 1
ATOM 746 C C . ILE A 1 92 ? -4.136 -9.738 -3.656 1.00 92.75 92 ILE A C 1
ATOM 748 O O . ILE A 1 92 ? -2.968 -10.079 -3.884 1.00 92.75 92 ILE A O 1
ATOM 752 N N . GLN A 1 93 ? -5.120 -9.988 -4.516 1.00 94.06 93 GLN A N 1
ATOM 753 C CA . GLN A 1 93 ? -4.837 -10.326 -5.906 1.00 94.06 93 GLN A CA 1
ATOM 754 C C . GLN A 1 93 ? -4.318 -9.067 -6.604 1.00 94.06 93 GLN A C 1
ATOM 756 O O . GLN A 1 93 ? -4.905 -7.997 -6.469 1.00 94.06 93 GLN A O 1
ATOM 761 N N . ILE A 1 94 ? -3.179 -9.198 -7.280 1.00 96.06 94 ILE A N 1
ATOM 762 C CA . ILE A 1 94 ? -2.550 -8.121 -8.044 1.00 96.06 94 ILE A CA 1
ATOM 763 C C . ILE A 1 94 ? -2.701 -8.517 -9.501 1.00 96.06 94 ILE A C 1
ATOM 765 O O . ILE A 1 94 ? -2.160 -9.554 -9.902 1.00 96.06 94 ILE A O 1
ATOM 769 N N . ASP A 1 95 ? -3.443 -7.732 -10.276 1.00 96.81 95 ASP A N 1
ATOM 770 C CA . ASP A 1 95 ? -3.611 -8.057 -11.685 1.00 96.81 95 ASP A CA 1
ATOM 771 C C . ASP A 1 95 ? -2.306 -7.818 -12.462 1.00 96.81 95 ASP A C 1
ATOM 773 O O . ASP A 1 95 ? -1.567 -6.872 -12.167 1.00 96.81 95 ASP A O 1
ATOM 777 N N . PRO A 1 96 ? -2.021 -8.620 -13.506 1.00 97.31 96 PRO A N 1
ATOM 778 C CA . PRO A 1 96 ? -0.782 -8.521 -14.286 1.00 97.31 96 PRO A CA 1
ATOM 779 C C . PRO A 1 96 ? -0.512 -7.131 -14.883 1.00 97.31 96 PR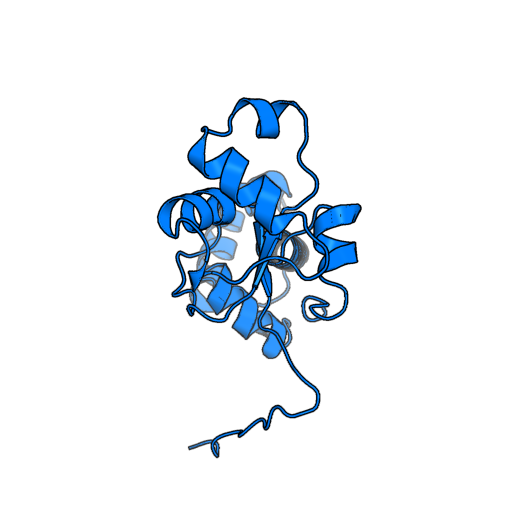O A C 1
ATOM 781 O O . PRO A 1 96 ? 0.639 -6.764 -15.118 1.00 97.31 96 PRO A O 1
ATOM 784 N N . TRP A 1 97 ? -1.567 -6.357 -15.137 1.00 95.38 97 TRP A N 1
ATOM 785 C CA . TRP A 1 97 ? -1.493 -5.044 -15.772 1.00 95.38 97 TRP A CA 1
ATOM 786 C C . TRP A 1 97 ? -1.315 -3.881 -14.788 1.00 95.38 97 TRP A C 1
ATOM 788 O O . TRP A 1 97 ? -1.051 -2.765 -15.235 1.00 95.38 97 TRP A O 1
ATOM 798 N N . TRP A 1 98 ? -1.431 -4.119 -13.476 1.00 97.06 98 TRP A N 1
ATOM 799 C CA . TRP A 1 98 ? -1.192 -3.081 -12.473 1.00 97.06 98 TRP A CA 1
ATOM 800 C C . TRP A 1 98 ? 0.269 -2.652 -12.479 1.00 97.06 98 TRP A C 1
ATOM 802 O O . TRP A 1 98 ? 1.172 -3.451 -12.746 1.00 97.06 98 TRP A O 1
ATOM 812 N N . LEU A 1 99 ? 0.501 -1.386 -12.158 1.00 97.50 99 LEU A N 1
ATOM 813 C CA . LEU A 1 99 ? 1.832 -0.818 -12.054 1.00 97.50 99 LEU A CA 1
ATOM 814 C C . LEU A 1 99 ? 2.354 -0.962 -10.625 1.00 97.50 99 LEU A C 1
ATOM 816 O O . LEU A 1 99 ? 1.647 -0.745 -9.641 1.00 97.50 99 LEU A O 1
ATOM 820 N N . VAL A 1 100 ? 3.619 -1.340 -10.521 1.00 98.00 100 VAL A N 1
ATOM 821 C CA . VAL A 1 100 ? 4.383 -1.439 -9.285 1.00 98.00 100 VAL A CA 1
ATOM 822 C C . VAL A 1 100 ? 5.387 -0.303 -9.277 1.00 98.00 100 VAL A C 1
ATOM 824 O O . VAL A 1 100 ? 6.160 -0.128 -10.223 1.00 98.00 100 VAL A O 1
ATOM 827 N N . HIS A 1 101 ? 5.407 0.439 -8.177 1.00 97.50 101 HIS A N 1
ATOM 828 C CA . HIS A 1 101 ? 6.351 1.523 -7.968 1.00 97.50 101 HIS A CA 1
ATOM 829 C C . HIS A 1 101 ? 7.071 1.342 -6.637 1.00 97.50 101 HIS A C 1
ATOM 831 O O . HIS A 1 101 ? 6.470 0.932 -5.643 1.00 97.50 101 HIS A O 1
ATOM 837 N N . VAL A 1 102 ? 8.358 1.681 -6.605 1.00 96.62 102 VAL A N 1
ATOM 838 C CA . VAL A 1 102 ? 9.162 1.642 -5.377 1.00 96.62 102 VAL A CA 1
ATOM 839 C C . VAL A 1 102 ? 9.091 2.971 -4.628 1.00 96.62 102 VAL A C 1
ATOM 841 O O . VAL A 1 102 ? 9.196 4.044 -5.237 1.00 96.62 102 VAL A O 1
ATOM 844 N N . VAL A 1 103 ? 8.916 2.900 -3.304 1.00 95.81 103 VAL A N 1
ATOM 845 C CA . VAL A 1 103 ? 9.053 4.066 -2.413 1.00 95.81 103 VAL A CA 1
ATOM 846 C C . VAL A 1 103 ? 10.524 4.465 -2.296 1.00 95.81 103 VAL A C 1
ATOM 848 O O . VAL A 1 103 ? 11.417 3.687 -2.623 1.00 95.81 103 VAL A O 1
ATOM 851 N N . ASN A 1 104 ? 10.809 5.654 -1.764 1.00 93.62 104 ASN A N 1
ATOM 852 C CA . ASN A 1 104 ? 12.189 5.987 -1.420 1.00 93.62 104 ASN A CA 1
ATOM 853 C C . ASN A 1 104 ? 12.684 5.039 -0.318 1.00 93.62 104 ASN A C 1
ATOM 855 O O . ASN A 1 104 ? 12.101 4.994 0.771 1.00 93.62 104 ASN A O 1
ATOM 859 N N . LEU A 1 105 ? 13.734 4.275 -0.619 1.00 94.19 105 LEU A N 1
ATOM 860 C CA . LEU A 1 105 ? 14.343 3.320 0.301 1.00 94.19 105 LEU A CA 1
ATOM 861 C C . LEU A 1 105 ? 15.399 4.018 1.156 1.00 94.19 105 LEU A C 1
ATOM 863 O O . LEU A 1 105 ? 16.254 4.740 0.644 1.00 94.19 105 LEU A O 1
ATOM 867 N N . GLY A 1 106 ? 15.348 3.786 2.464 1.00 93.62 106 GLY A N 1
ATOM 868 C CA . GLY A 1 106 ? 16.447 4.108 3.363 1.00 93.62 106 GLY A CA 1
ATOM 869 C C . GLY A 1 106 ? 17.570 3.076 3.263 1.00 93.62 106 GLY A C 1
ATOM 870 O O . GLY A 1 106 ? 17.384 1.965 2.767 1.00 93.62 106 GLY A O 1
ATOM 871 N N . GLU A 1 107 ? 18.737 3.417 3.804 1.00 95.06 107 GLU A N 1
ATOM 872 C CA . GLU A 1 107 ? 19.920 2.550 3.771 1.00 95.06 107 GLU A CA 1
ATOM 873 C C . GLU A 1 107 ? 19.674 1.174 4.412 1.00 95.06 107 GLU A C 1
ATOM 875 O O . GLU A 1 107 ? 20.054 0.146 3.853 1.00 95.06 107 GLU A O 1
ATOM 880 N N . THR A 1 108 ? 18.989 1.137 5.558 1.00 96.00 108 THR A N 1
ATOM 881 C CA . THR A 1 108 ? 18.659 -0.114 6.255 1.00 96.00 108 THR A CA 1
ATOM 882 C C . THR A 1 108 ? 17.771 -1.026 5.414 1.00 96.00 108 THR A C 1
ATOM 884 O O . THR A 1 108 ? 18.014 -2.226 5.359 1.00 96.00 108 THR A O 1
ATOM 887 N N . GLU A 1 109 ? 16.760 -0.467 4.746 1.00 95.94 109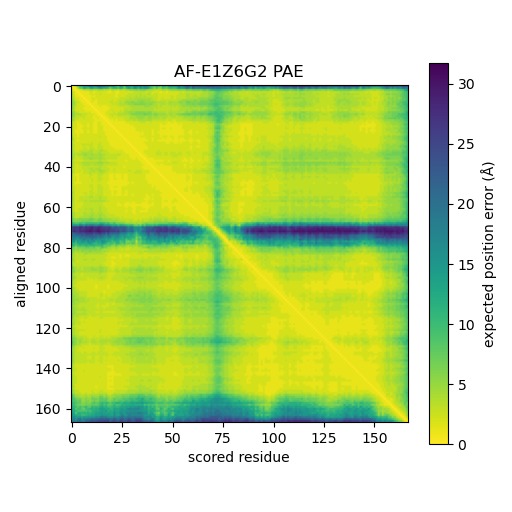 GLU A N 1
ATOM 888 C CA . GLU A 1 109 ? 15.834 -1.234 3.902 1.00 95.94 109 GLU A CA 1
ATOM 889 C C . GLU A 1 109 ? 16.555 -1.751 2.659 1.00 95.94 109 GLU A C 1
ATOM 891 O O . GLU A 1 109 ? 16.410 -2.918 2.310 1.00 95.94 109 GLU A O 1
ATOM 896 N N . TYR A 1 110 ? 17.391 -0.911 2.041 1.00 95.88 110 TYR A N 1
ATOM 897 C CA . TYR A 1 110 ? 18.186 -1.286 0.876 1.00 95.88 110 TYR A CA 1
ATOM 898 C C . TYR A 1 110 ? 19.129 -2.461 1.174 1.00 95.88 110 TYR A C 1
ATOM 900 O O . TYR A 1 110 ? 19.218 -3.399 0.387 1.00 95.88 110 TYR A O 1
ATOM 908 N N . ARG A 1 111 ? 19.789 -2.457 2.340 1.00 97.00 111 ARG A N 1
ATOM 909 C CA . ARG A 1 111 ? 20.684 -3.549 2.772 1.00 97.00 111 ARG A CA 1
ATOM 910 C C . ARG A 1 111 ? 19.961 -4.870 3.060 1.00 97.00 111 ARG A C 1
ATOM 912 O O . ARG A 1 111 ? 20.618 -5.902 3.124 1.00 97.00 111 ARG A O 1
ATOM 919 N N . GLN A 1 112 ? 18.647 -4.840 3.274 1.00 97.06 112 GLN A N 1
ATOM 920 C CA . GLN A 1 112 ? 17.826 -6.024 3.548 1.00 97.06 112 GLN A CA 1
ATOM 921 C C . GLN A 1 112 ? 17.195 -6.627 2.288 1.00 97.06 112 GLN A C 1
ATOM 923 O O . GLN A 1 112 ? 16.470 -7.616 2.401 1.00 97.0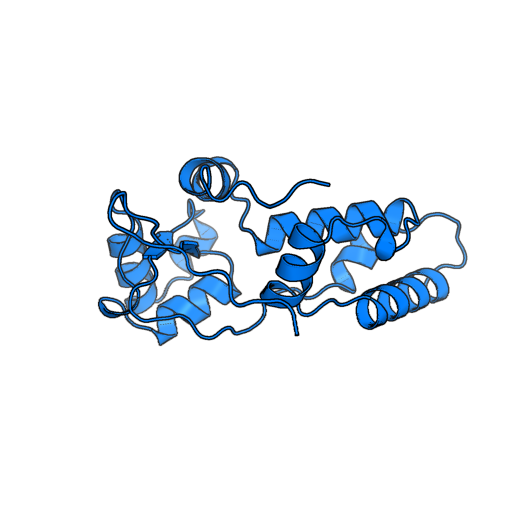6 112 GLN A O 1
ATOM 928 N N . LEU A 1 113 ? 17.414 -6.029 1.114 1.00 98.12 113 LEU A N 1
ATOM 929 C CA . LEU A 1 113 ? 16.919 -6.574 -0.144 1.00 98.12 113 LEU A CA 1
ATOM 930 C C . LEU A 1 113 ? 17.758 -7.777 -0.568 1.00 98.12 113 LEU A C 1
ATOM 932 O O . LEU A 1 113 ? 18.989 -7.709 -0.588 1.00 98.12 113 LEU A O 1
ATOM 936 N N . ASP A 1 114 ? 17.092 -8.850 -0.979 1.00 97.94 114 ASP A N 1
ATOM 937 C CA . ASP A 1 114 ? 17.759 -9.892 -1.756 1.00 97.94 114 ASP A CA 1
ATOM 938 C C . ASP A 1 114 ? 17.993 -9.435 -3.221 1.00 97.94 114 ASP A C 1
ATOM 940 O O . ASP A 1 114 ? 17.435 -8.421 -3.659 1.00 97.94 114 ASP A O 1
ATOM 944 N N . PRO A 1 115 ? 18.815 -10.143 -4.022 1.00 98.44 115 PRO A N 1
ATOM 945 C CA . PRO A 1 115 ? 19.104 -9.743 -5.405 1.00 98.44 115 PRO A CA 1
ATOM 946 C C . PRO A 1 115 ? 17.871 -9.642 -6.321 1.00 98.44 115 PRO A C 1
ATOM 948 O O . PRO A 1 115 ? 17.838 -8.816 -7.241 1.00 98.44 115 PRO A O 1
ATOM 951 N N . THR A 1 116 ? 16.847 -10.462 -6.079 1.00 98.50 116 THR A N 1
ATOM 952 C CA . THR A 1 116 ? 15.592 -10.451 -6.842 1.00 98.50 116 THR A CA 1
ATOM 953 C C . THR A 1 116 ? 14.779 -9.213 -6.484 1.00 98.50 116 THR A C 1
ATOM 955 O O . THR A 1 116 ? 14.318 -8.494 -7.371 1.00 98.50 116 THR A O 1
ATOM 958 N N . GLU A 1 117 ? 14.652 -8.921 -5.192 1.00 98.56 117 GLU A N 1
ATOM 959 C CA . GLU A 1 117 ? 13.979 -7.724 -4.691 1.00 98.56 117 GLU A CA 1
ATOM 960 C C . GLU A 1 117 ? 14.685 -6.443 -5.144 1.00 98.56 117 GLU A C 1
ATOM 962 O O . GLU A 1 117 ? 14.026 -5.504 -5.587 1.00 98.56 117 GLU A O 1
ATOM 967 N N . ALA A 1 118 ? 16.021 -6.414 -5.117 1.00 98.31 118 ALA A N 1
ATOM 968 C CA . ALA A 1 118 ? 16.813 -5.294 -5.618 1.00 98.31 118 ALA A CA 1
ATOM 969 C C . ALA A 1 118 ? 16.564 -5.041 -7.113 1.00 98.31 118 ALA A C 1
ATOM 971 O O . ALA A 1 118 ? 16.404 -3.891 -7.529 1.00 98.31 118 ALA A O 1
ATOM 972 N N . THR A 1 119 ? 16.457 -6.108 -7.910 1.00 98.50 119 THR A N 1
ATOM 973 C CA . THR A 1 119 ? 16.116 -6.015 -9.337 1.00 98.50 119 THR A CA 1
ATOM 974 C C . THR A 1 119 ? 14.710 -5.446 -9.535 1.00 98.50 119 THR A C 1
ATOM 976 O O . THR A 1 119 ? 14.528 -4.522 -10.328 1.00 98.50 119 THR A O 1
ATOM 979 N N . VAL A 1 120 ? 13.719 -5.935 -8.780 1.00 98.62 120 VAL A N 1
ATOM 980 C CA . VAL A 1 120 ? 12.344 -5.409 -8.817 1.00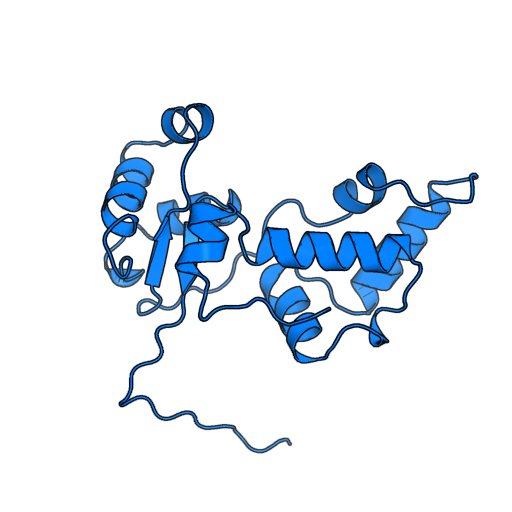 98.62 120 VAL A CA 1
ATOM 981 C C . VAL A 1 120 ? 12.313 -3.926 -8.450 1.00 98.62 120 VAL A C 1
ATOM 983 O O . VAL A 1 120 ? 11.752 -3.130 -9.201 1.00 98.62 120 VAL A O 1
ATOM 986 N N . CYS A 1 121 ? 12.954 -3.535 -7.347 1.00 98.06 121 CYS A N 1
ATOM 987 C CA . CYS A 1 121 ? 13.047 -2.143 -6.909 1.00 98.06 121 CYS A CA 1
ATOM 988 C C . CYS A 1 121 ? 13.702 -1.253 -7.972 1.00 98.06 121 CYS A C 1
ATOM 990 O O . CYS A 1 121 ? 13.203 -0.164 -8.247 1.00 98.06 121 CYS A O 1
ATOM 992 N N . HIS A 1 122 ? 14.780 -1.718 -8.609 1.00 97.81 122 HIS A N 1
ATOM 993 C CA . HIS A 1 122 ? 15.457 -0.976 -9.672 1.00 97.81 122 HIS A CA 1
ATOM 994 C C . HIS A 1 122 ? 14.546 -0.732 -10.886 1.00 97.81 122 HIS A C 1
ATOM 996 O O . HIS A 1 122 ? 14.500 0.380 -11.413 1.00 97.81 122 HIS A O 1
ATOM 1002 N N . ILE A 1 123 ? 13.795 -1.746 -11.327 1.00 98.06 123 ILE A N 1
ATOM 1003 C CA . ILE A 1 123 ? 12.882 -1.616 -12.472 1.00 98.06 123 ILE A CA 1
ATOM 1004 C C . ILE A 1 123 ? 11.684 -0.721 -12.103 1.00 98.06 123 ILE A C 1
ATOM 1006 O O . ILE A 1 123 ? 11.358 0.199 -12.851 1.00 98.06 123 ILE A O 1
ATOM 1010 N N . ALA A 1 124 ? 11.088 -0.919 -10.922 1.00 97.31 124 ALA A N 1
ATOM 1011 C CA . ALA A 1 124 ? 9.957 -0.138 -10.408 1.00 97.31 124 ALA A CA 1
ATOM 1012 C C . ALA A 1 124 ? 10.315 1.315 -10.014 1.00 97.31 124 ALA A C 1
ATOM 1014 O O . ALA A 1 124 ? 9.431 2.129 -9.730 1.00 97.31 124 ALA A O 1
ATOM 1015 N N . ALA A 1 125 ? 11.605 1.668 -9.977 1.00 95.50 125 ALA A N 1
ATOM 1016 C CA . ALA A 1 125 ? 12.075 3.041 -9.779 1.00 95.50 125 ALA A CA 1
ATOM 1017 C C . ALA A 1 125 ? 11.916 3.921 -11.026 1.00 95.50 125 ALA A C 1
ATOM 1019 O O . ALA A 1 125 ? 11.882 5.148 -10.903 1.00 95.50 125 ALA A O 1
ATOM 1020 N N . ARG A 1 126 ? 11.792 3.321 -12.215 1.00 93.81 126 ARG A N 1
ATOM 1021 C CA . ARG A 1 126 ? 11.672 4.062 -13.477 1.00 93.81 126 ARG A CA 1
ATOM 1022 C C . ARG A 1 126 ? 10.420 4.958 -13.487 1.00 93.81 126 ARG A C 1
ATOM 1024 O O . ARG A 1 126 ? 9.442 4.648 -12.800 1.00 93.81 126 ARG A O 1
ATOM 1031 N N . PRO A 1 127 ? 10.433 6.079 -14.234 1.00 91.06 127 PRO A N 1
ATOM 1032 C CA . PRO A 1 127 ? 9.236 6.894 -14.437 1.00 91.06 127 PRO A CA 1
ATOM 1033 C C . PRO A 1 127 ? 8.079 6.039 -14.966 1.00 91.06 127 PRO A C 1
ATOM 1035 O O . PRO A 1 127 ? 8.282 5.231 -15.870 1.00 91.06 127 PRO A O 1
ATOM 1038 N N . GLY A 1 128 ? 6.888 6.193 -14.386 1.00 90.69 128 GLY A N 1
ATOM 1039 C CA . GLY A 1 128 ? 5.717 5.374 -14.729 1.00 90.69 128 GLY A CA 1
ATOM 1040 C C . GLY A 1 128 ? 5.696 3.965 -14.119 1.00 90.69 128 GLY A C 1
ATOM 1041 O O . GLY A 1 128 ? 4.749 3.226 -14.360 1.00 90.69 128 GLY A O 1
ATOM 1042 N N . GLY A 1 129 ? 6.693 3.588 -13.309 1.00 95.12 129 GLY A N 1
ATOM 1043 C CA . GLY A 1 129 ? 6.736 2.279 -12.653 1.00 95.12 129 GLY A CA 1
ATOM 1044 C C . GLY A 1 129 ? 6.940 1.123 -13.634 1.00 95.12 129 GLY A C 1
ATOM 1045 O O . GLY A 1 129 ? 7.488 1.290 -14.724 1.00 95.12 129 GLY A O 1
ATOM 1046 N N . ALA A 1 130 ? 6.533 -0.077 -13.225 1.00 97.62 130 ALA A N 1
ATOM 1047 C CA . ALA A 1 130 ? 6.632 -1.279 -14.047 1.00 97.62 130 ALA A CA 1
ATOM 1048 C C . ALA A 1 130 ? 5.418 -2.186 -13.858 1.00 97.62 130 ALA A C 1
ATOM 1050 O O . ALA A 1 130 ? 4.904 -2.306 -12.749 1.00 97.62 130 ALA A O 1
ATOM 1051 N N . ARG A 1 131 ? 4.954 -2.842 -14.926 1.00 97.81 131 ARG A N 1
ATOM 1052 C CA . ARG A 1 131 ? 3.794 -3.740 -14.832 1.00 97.81 131 ARG A CA 1
ATOM 1053 C C . ARG A 1 131 ? 4.134 -4.957 -13.983 1.00 97.81 131 ARG A C 1
ATOM 1055 O O . ARG A 1 131 ? 5.216 -5.523 -14.123 1.00 97.81 131 ARG A O 1
ATOM 1062 N N . TYR A 1 132 ? 3.186 -5.406 -13.168 1.00 98.31 132 TYR A N 1
ATOM 1063 C CA . TYR A 1 132 ? 3.340 -6.599 -12.337 1.00 98.31 132 TYR A CA 1
ATOM 1064 C C . TYR A 1 132 ? 3.735 -7.838 -13.157 1.00 98.31 132 TYR A C 1
ATOM 1066 O O . TYR A 1 132 ? 4.595 -8.602 -12.726 1.00 98.31 132 TYR A O 1
ATOM 1074 N N . ALA A 1 133 ? 3.169 -7.996 -14.360 1.00 97.81 133 ALA A N 1
ATOM 1075 C CA . ALA A 1 133 ? 3.482 -9.086 -15.288 1.00 97.81 133 ALA A CA 1
ATOM 1076 C C . ALA A 1 133 ? 4.964 -9.173 -15.687 1.00 97.81 133 ALA A C 1
ATOM 1078 O O . ALA A 1 133 ? 5.444 -10.257 -16.008 1.00 97.81 133 ALA A O 1
ATOM 1079 N N . ASP A 1 134 ? 5.674 -8.042 -15.681 1.00 98.06 134 ASP A N 1
ATOM 1080 C CA . ASP A 1 134 ? 7.066 -7.945 -16.128 1.00 98.06 134 ASP A CA 1
ATOM 1081 C C . ASP A 1 134 ? 8.064 -8.120 -14.961 1.00 98.06 134 ASP A C 1
ATOM 1083 O O . ASP A 1 134 ? 9.273 -7.966 -15.139 1.00 98.06 134 ASP A O 1
ATOM 1087 N N . LEU A 1 135 ? 7.574 -8.410 -13.750 1.00 98.50 135 LEU A N 1
ATOM 1088 C CA . LEU A 1 135 ? 8.362 -8.477 -12.519 1.00 98.50 135 LEU A CA 1
ATOM 1089 C C . LEU A 1 135 ? 8.271 -9.856 -11.858 1.00 98.50 135 LEU A C 1
ATOM 1091 O O . LEU A 1 135 ? 7.349 -10.638 -12.087 1.00 98.50 135 LEU A O 1
ATOM 1095 N N . ASN A 1 136 ? 9.209 -10.143 -10.951 1.00 98.50 136 ASN A N 1
ATOM 1096 C CA . ASN A 1 136 ? 9.084 -11.307 -10.081 1.00 98.50 136 ASN A CA 1
ATOM 1097 C C . ASN A 1 136 ? 7.921 -11.097 -9.094 1.00 98.50 136 ASN A C 1
ATOM 1099 O O . ASN A 1 136 ? 8.025 -10.332 -8.131 1.00 98.50 136 ASN A O 1
ATOM 1103 N N . GLY A 1 137 ? 6.811 -11.798 -9.326 1.00 97.75 137 GLY A N 1
ATOM 1104 C CA . GLY A 1 137 ? 5.578 -11.601 -8.567 1.00 97.75 137 GLY A CA 1
ATOM 1105 C C . GLY A 1 137 ? 5.676 -11.928 -7.072 1.00 97.75 137 GLY A C 1
ATOM 1106 O O . GLY A 1 137 ? 4.947 -11.325 -6.282 1.00 97.75 137 GLY A O 1
ATOM 1107 N N . MET A 1 138 ? 6.570 -12.840 -6.670 1.00 97.88 138 MET A N 1
ATOM 1108 C CA . MET A 1 138 ? 6.799 -13.180 -5.259 1.00 97.88 138 MET A CA 1
ATOM 1109 C C . MET A 1 138 ? 7.549 -12.055 -4.541 1.00 97.88 138 MET A C 1
ATOM 1111 O O . MET A 1 138 ? 7.093 -11.600 -3.492 1.00 97.88 138 MET A O 1
ATOM 1115 N N . ALA A 1 139 ? 8.626 -11.549 -5.149 1.00 98.38 139 ALA A N 1
ATOM 1116 C CA . ALA A 1 139 ? 9.387 -10.418 -4.625 1.00 98.38 139 ALA A CA 1
ATOM 1117 C C . ALA A 1 139 ? 8.509 -9.162 -4.495 1.00 98.38 139 ALA A C 1
ATOM 1119 O O . ALA A 1 139 ? 8.522 -8.502 -3.460 1.00 98.38 139 ALA A O 1
ATOM 1120 N N . VAL A 1 140 ? 7.656 -8.867 -5.487 1.00 98.44 140 VAL A N 1
ATOM 1121 C CA . VAL A 1 140 ? 6.696 -7.749 -5.391 1.00 98.44 140 VAL A CA 1
ATOM 1122 C C . VAL A 1 140 ? 5.762 -7.908 -4.187 1.00 98.44 140 VAL A C 1
ATOM 1124 O O . VAL A 1 140 ? 5.553 -6.945 -3.451 1.00 98.44 140 VAL A O 1
ATOM 1127 N N . ARG A 1 141 ? 5.209 -9.105 -3.944 1.00 97.75 141 ARG A N 1
ATOM 1128 C CA . ARG A 1 141 ? 4.313 -9.345 -2.796 1.00 97.75 141 ARG A CA 1
ATOM 1129 C C . ARG A 1 141 ? 5.040 -9.172 -1.460 1.00 97.75 141 ARG A C 1
ATOM 1131 O O . ARG A 1 141 ? 4.486 -8.558 -0.552 1.00 97.75 141 ARG A O 1
ATOM 1138 N N . GLN A 1 142 ? 6.276 -9.656 -1.345 1.00 97.56 142 GLN A N 1
ATOM 1139 C CA . GLN A 1 142 ? 7.104 -9.485 -0.144 1.00 97.56 142 GLN A CA 1
ATOM 1140 C C . GLN A 1 142 ? 7.446 -8.010 0.110 1.00 97.56 142 GLN A C 1
ATOM 1142 O O . GLN A 1 142 ? 7.306 -7.514 1.231 1.00 97.56 142 GLN A O 1
ATOM 1147 N N . LEU A 1 143 ? 7.819 -7.274 -0.938 1.00 98.00 143 LEU A N 1
ATOM 1148 C CA . LEU A 1 143 ? 8.053 -5.832 -0.876 1.00 98.00 143 LEU A CA 1
ATOM 1149 C C . LEU A 1 143 ? 6.782 -5.058 -0.496 1.00 98.00 143 LEU A C 1
ATOM 1151 O O . LEU A 1 143 ? 6.851 -4.132 0.315 1.00 98.00 143 LEU A O 1
ATOM 1155 N N . TYR A 1 144 ? 5.623 -5.444 -1.037 1.00 97.62 144 TYR A N 1
ATOM 1156 C CA . TYR A 1 144 ? 4.332 -4.817 -0.741 1.00 97.62 144 TYR A CA 1
ATOM 1157 C C . TYR A 1 144 ? 3.940 -5.011 0.726 1.00 97.62 144 TYR A C 1
ATOM 1159 O O . TYR A 1 144 ? 3.568 -4.050 1.398 1.00 97.62 144 TYR A O 1
ATOM 1167 N N . GLN A 1 145 ? 4.116 -6.225 1.260 1.00 96.88 145 GLN A N 1
ATOM 1168 C CA . GLN A 1 145 ? 3.894 -6.527 2.679 1.00 96.88 145 GLN A CA 1
ATOM 1169 C C . GLN A 1 145 ? 4.785 -5.686 3.605 1.00 96.88 145 GLN A C 1
ATOM 1171 O O . GLN A 1 145 ? 4.334 -5.251 4.663 1.00 96.88 145 GLN A O 1
ATOM 1176 N N . ARG A 1 146 ? 6.025 -5.392 3.190 1.00 96.38 146 ARG A N 1
ATOM 1177 C CA . ARG A 1 146 ? 6.946 -4.496 3.915 1.00 96.38 146 ARG A CA 1
ATOM 1178 C C . ARG A 1 146 ? 6.691 -3.003 3.657 1.00 96.38 146 ARG A C 1
ATOM 1180 O O . ARG A 1 146 ? 7.345 -2.156 4.260 1.00 96.38 146 ARG A O 1
ATOM 1187 N N . GLY A 1 147 ? 5.751 -2.658 2.775 1.00 95.69 147 GLY A N 1
ATOM 1188 C CA . GLY A 1 147 ? 5.447 -1.275 2.400 1.00 95.69 147 GLY A CA 1
ATOM 1189 C C . GLY A 1 147 ? 6.574 -0.573 1.635 1.00 95.69 147 GLY A C 1
ATOM 1190 O O . GLY A 1 147 ? 6.682 0.651 1.716 1.00 95.69 147 GLY A O 1
ATOM 1191 N N . LEU A 1 148 ? 7.417 -1.338 0.932 1.00 96.94 148 LEU A N 1
ATOM 1192 C CA . L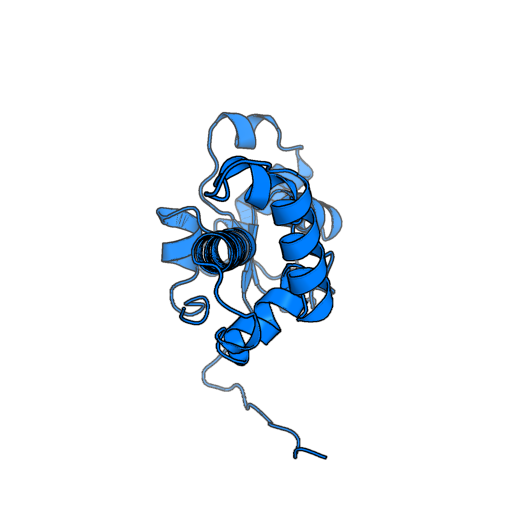EU A 1 148 ? 8.532 -0.835 0.117 1.00 96.94 148 LEU A CA 1
ATOM 1193 C C . LEU A 1 148 ? 8.128 -0.572 -1.342 1.00 96.94 148 LEU A C 1
ATOM 1195 O O . LEU A 1 148 ? 8.822 0.133 -2.072 1.00 96.94 148 LEU A O 1
ATOM 1199 N N . VAL A 1 149 ? 6.978 -1.095 -1.759 1.00 97.06 149 VAL A N 1
ATOM 1200 C CA . VAL A 1 149 ? 6.334 -0.759 -3.031 1.00 97.06 149 VAL A CA 1
ATOM 1201 C C . VAL A 1 149 ? 4.879 -0.370 -2.793 1.00 97.06 149 VAL A C 1
ATOM 1203 O O . VAL A 1 149 ? 4.267 -0.797 -1.810 1.00 97.06 149 VAL A O 1
ATOM 1206 N N . TRP A 1 150 ? 4.315 0.422 -3.699 1.00 96.38 150 TRP A N 1
ATOM 1207 C CA . TRP A 1 150 ? 2.869 0.599 -3.810 1.00 96.38 150 TRP A CA 1
ATOM 1208 C C . TRP A 1 150 ? 2.395 0.174 -5.198 1.00 96.38 150 TRP A C 1
ATOM 1210 O O . TRP A 1 150 ? 3.183 0.062 -6.140 1.00 96.38 150 TRP A O 1
ATOM 1220 N N . LEU A 1 151 ? 1.098 -0.100 -5.280 1.00 96.12 151 LEU A N 1
ATOM 1221 C CA . LEU A 1 151 ? 0.430 -0.543 -6.492 1.00 96.12 151 LEU A CA 1
ATOM 1222 C C . LEU A 1 151 ? -0.422 0.599 -7.026 1.00 96.12 151 LEU A C 1
ATOM 1224 O O . LEU A 1 151 ? -1.105 1.280 -6.258 1.00 96.12 151 LEU A O 1
ATOM 1228 N N . GLU A 1 152 ? -0.381 0.780 -8.334 1.00 94.62 152 GLU A N 1
ATOM 1229 C CA . GLU A 1 152 ? -1.183 1.746 -9.060 1.00 94.62 152 GLU A CA 1
ATOM 1230 C C . GLU A 1 152 ? -1.994 1.017 -10.128 1.00 94.62 152 GLU A C 1
ATOM 1232 O O . GLU A 1 152 ? -1.494 0.151 -10.849 1.00 94.62 152 GLU A O 1
ATOM 1237 N N . VAL A 1 153 ? -3.273 1.365 -10.201 1.00 92.25 153 VAL A N 1
ATOM 1238 C CA . VAL A 1 153 ? -4.171 0.915 -11.257 1.00 92.25 153 VAL A CA 1
ATOM 1239 C C . VAL A 1 153 ? -4.125 1.999 -12.332 1.00 92.25 153 VAL A C 1
ATOM 1241 O O . VAL A 1 153 ? -4.687 3.072 -12.097 1.00 92.25 153 VAL A O 1
ATOM 1244 N N . PRO A 1 154 ? -3.414 1.789 -13.455 1.00 90.00 154 PRO A N 1
ATOM 1245 C CA . PRO A 1 154 ? -3.290 2.823 -14.471 1.00 90.00 154 PRO A CA 1
ATOM 1246 C C . PRO A 1 154 ? -4.663 3.146 -15.060 1.00 90.00 154 PRO A C 1
ATOM 1248 O O . PRO A 1 154 ? -5.414 2.233 -15.392 1.00 90.00 154 PRO A O 1
ATOM 1251 N N . VAL A 1 155 ? -4.958 4.440 -15.200 1.00 86.62 155 VAL A N 1
ATOM 1252 C CA . VAL A 1 155 ? -6.133 4.947 -15.920 1.00 86.62 155 VAL A CA 1
ATOM 1253 C C . VAL A 1 155 ? -5.637 5.745 -17.115 1.00 86.62 155 VAL A C 1
ATOM 1255 O O . VAL A 1 155 ? -4.940 6.750 -16.959 1.00 86.62 155 VAL A O 1
ATOM 1258 N N . ARG A 1 156 ? -5.964 5.277 -18.313 1.00 85.94 156 ARG A N 1
ATOM 1259 C CA . ARG A 1 156 ? -5.584 5.886 -19.584 1.00 85.94 156 ARG A CA 1
ATOM 1260 C C . ARG A 1 156 ? -6.725 6.731 -20.149 1.00 85.94 156 ARG A C 1
ATOM 1262 O O . ARG A 1 156 ? -7.884 6.471 -19.834 1.00 85.94 156 ARG A O 1
ATOM 1269 N N . PRO A 1 157 ? -6.428 7.729 -20.998 1.00 86.44 157 PRO A N 1
ATOM 1270 C CA . PRO A 1 157 ? -7.457 8.539 -21.653 1.00 86.44 157 PRO A CA 1
ATOM 1271 C C . PRO A 1 157 ? -8.490 7.720 -22.440 1.00 86.44 157 PRO A C 1
ATOM 1273 O O . PRO A 1 157 ? -9.639 8.135 -22.560 1.00 86.44 157 PRO A O 1
ATOM 1276 N N . GLU A 1 158 ? -8.077 6.573 -22.977 1.00 90.25 158 GLU A N 1
ATOM 1277 C CA . GLU A 1 158 ? -8.916 5.638 -23.725 1.00 90.25 158 GLU A CA 1
ATOM 1278 C C . GLU A 1 158 ? -9.700 4.638 -22.856 1.00 90.25 158 GLU A C 1
ATOM 1280 O O . GLU A 1 158 ? -10.495 3.867 -23.394 1.00 90.25 158 GLU A O 1
ATOM 1285 N N . ASP A 1 159 ? -9.497 4.625 -21.536 1.00 87.75 159 ASP A N 1
ATOM 1286 C CA . ASP A 1 159 ? -10.176 3.670 -20.662 1.00 87.75 159 ASP A CA 1
ATOM 1287 C C . ASP A 1 159 ? -11.653 4.042 -20.466 1.00 87.75 159 ASP A C 1
ATOM 1289 O O . ASP A 1 159 ? -12.022 5.193 -20.221 1.00 87.75 159 ASP A O 1
ATOM 1293 N N . HIS A 1 160 ? -12.516 3.026 -20.511 1.00 85.12 160 HIS A N 1
ATOM 1294 C CA . HIS A 1 160 ? -13.942 3.160 -20.239 1.00 85.12 160 HIS A CA 1
ATOM 1295 C C . HIS A 1 160 ? -14.286 2.522 -18.893 1.00 85.12 160 HIS A C 1
ATOM 1297 O O . HIS A 1 160 ? -14.086 1.327 -18.681 1.00 85.12 160 HIS A O 1
ATOM 1303 N N . LEU A 1 161 ? -14.847 3.321 -17.987 1.00 81.69 161 LEU A N 1
ATOM 1304 C CA . LEU A 1 161 ? -15.342 2.849 -16.698 1.00 81.69 161 LEU A CA 1
ATOM 1305 C C . LEU A 1 161 ? -16.806 2.423 -16.845 1.00 81.69 161 LEU A C 1
ATOM 1307 O O . LEU A 1 161 ? -17.656 3.230 -17.220 1.00 81.69 161 LEU A O 1
ATOM 1311 N N . SER A 1 162 ? -17.104 1.165 -16.526 1.00 83.12 162 SER A N 1
ATOM 1312 C CA . SER A 1 162 ? -18.478 0.676 -16.406 1.00 83.12 162 SER A CA 1
ATOM 1313 C C . SER A 1 162 ? -18.821 0.521 -14.932 1.00 83.12 162 SER A C 1
ATOM 1315 O O . SER A 1 162 ? -18.128 -0.184 -14.199 1.00 83.12 162 SER A O 1
ATOM 1317 N N . ILE A 1 163 ? -19.875 1.205 -14.494 1.00 80.94 163 ILE A N 1
ATOM 1318 C CA . ILE A 1 163 ? -20.428 1.038 -13.153 1.00 80.94 163 ILE A CA 1
ATOM 1319 C C . ILE A 1 163 ? -21.612 0.082 -13.303 1.00 80.94 163 ILE A C 1
ATOM 1321 O O . ILE A 1 163 ? -22.593 0.461 -13.951 1.00 80.94 163 ILE A O 1
ATOM 1325 N N . PRO A 1 164 ? -21.536 -1.151 -12.772 1.00 79.81 164 PRO A N 1
ATOM 1326 C CA . PRO A 1 164 ? -22.687 -2.037 -12.784 1.00 79.81 164 PRO A CA 1
ATOM 1327 C C . PRO A 1 164 ? -23.827 -1.397 -11.973 1.00 79.81 164 PRO A C 1
ATOM 1329 O O . PRO A 1 164 ? -23.558 -0.691 -10.995 1.00 79.81 164 PRO A O 1
ATOM 1332 N N . PRO A 1 165 ? -25.094 -1.597 -12.375 1.00 82.06 165 PRO A N 1
ATOM 1333 C CA . PRO A 1 165 ? -26.224 -1.109 -11.599 1.00 82.06 165 PRO A CA 1
ATOM 1334 C C . PRO A 1 165 ? -26.178 -1.694 -10.182 1.00 82.06 165 PRO A C 1
ATOM 1336 O O . PRO A 1 165 ? -25.745 -2.828 -9.984 1.00 82.06 165 PRO A O 1
ATOM 1339 N N . LEU A 1 166 ? -26.604 -0.898 -9.201 1.00 75.19 166 LEU A N 1
ATOM 1340 C CA . LEU A 1 166 ? -26.825 -1.382 -7.841 1.00 75.19 166 LEU A CA 1
ATOM 1341 C C . LEU A 1 166 ? -28.010 -2.358 -7.891 1.00 75.19 166 LEU A C 1
ATOM 1343 O O . LEU A 1 166 ? -29.106 -1.939 -8.267 1.00 75.19 166 LEU A O 1
ATOM 1347 N N . GLU A 1 167 ? -27.772 -3.633 -7.576 1.00 54.12 167 GLU A N 1
ATOM 1348 C CA . GLU A 1 167 ? -28.839 -4.601 -7.268 1.00 54.12 167 GLU A CA 1
ATOM 1349 C C . GLU A 1 167 ? -29.473 -4.306 -5.904 1.00 54.12 167 GLU A C 1
ATOM 1351 O O . GLU A 1 167 ? -28.725 -3.948 -4.960 1.00 54.12 167 GLU A O 1
#

Sequence (167 aa):
PQLFPYHLGEFVCRQMRLTPFKYYASILVDAMREDHPYDSIPNFTAADIVRIMGIGRNEYIAIMVQAKSKKLMWRMNKGLVKDLLPQSPLNIQIDPWWLVHVVNLGETEYRQLDPTEATVCHIAARPGGARYADLNGMAVRQLYQRGLVWLEVPVRPEDHLSIPPLE

Foldseek 3Di:
DDQDPQVCCCCCCAVVVQANLNVLLVVLLVCLQVVHQPVVQDPNSQVSCCQWFVDHRVNSVVLSVVQVVPDPDDTRDSVSSSVSGDPFTDQDDADQAKFKAFYHDDPVRQVPDDPLLNVQHVQQPDVVGHGCNVHDVVSSSVCRRVSRMHIHDDDDPPDDDDDDDDD

Mean predicted aligned error: 5.12 Å

Secondary structure (DSSP, 8-state):
-PPP-GGGHHIIIIIS---HHHHHHHHHHHHHHTT--GGGS-HHHHHHHHHHH---HHHHHHHHHHHHHT-SSSS--HHHHHHHS-SS-------TTSEEEEPPPPHHHHHT--HHHHHHHHHHTSTT-EEGGGS-HHHHHHHHHTTSEEEE----TT-----PPP-

Organism: Chlorella variabilis (NCBI:txid554065)